Protein AF-A0A9P3MYC7-F1 (afdb_monomer_lite)

Foldseek 3Di:
DDDLVCLLFVCVPPPVDTDDSVVRLVVLVVVCVVVVHDPVVNVVSSVSNVVVVVVVVVVVVVVVVVVVVVVVVVVVVVVVVVPDDD

pLDDT: mean 86.15, std 13.8, range [41.59, 98.12]

Sequence (86 aa):
MSARAALWNPTVFRPEGQQDWHVVKRLFLRQCIQWDNDYKWSKHVIREMIIHHANYEIGRAEMSTAAKLLHSSATTTASQSSTSRP

Structure (mmCIF, N/CA/C/O backbone):
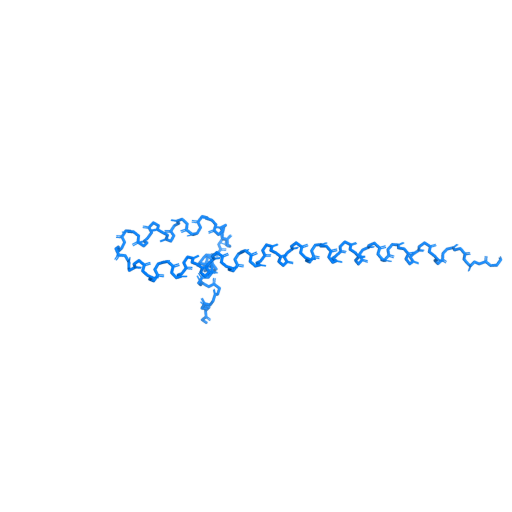data_AF-A0A9P3MYC7-F1
#
_entry.id   AF-A0A9P3MYC7-F1
#
loop_
_atom_site.group_PDB
_atom_site.id
_atom_site.type_symbol
_atom_site.label_atom_id
_atom_site.label_alt_id
_atom_site.label_comp_id
_atom_site.label_asym_id
_atom_site.label_entity_id
_atom_site.label_seq_id
_atom_site.pdbx_PDB_ins_code
_atom_site.Cartn_x
_atom_site.Cartn_y
_atom_site.Cartn_z
_atom_site.occupancy
_atom_site.B_iso_or_equiv
_atom_site.auth_seq_id
_atom_site.auth_comp_id
_atom_site.auth_asym_id
_atom_site.auth_atom_id
_atom_site.pdbx_PDB_model_num
ATOM 1 N N . MET A 1 1 ? 0.215 -18.340 3.924 1.00 74.81 1 MET A N 1
ATOM 2 C CA . MET A 1 1 ? 0.019 -17.021 4.568 1.00 74.81 1 MET A CA 1
ATOM 3 C C . MET A 1 1 ? 0.760 -15.975 3.748 1.00 74.81 1 MET A C 1
ATOM 5 O O . MET A 1 1 ? 1.949 -16.158 3.525 1.00 74.81 1 MET A O 1
ATOM 9 N N . SER A 1 2 ? 0.082 -14.939 3.244 1.00 77.50 2 SER A N 1
ATOM 10 C CA . SER A 1 2 ? 0.716 -13.869 2.457 1.00 77.50 2 SER A CA 1
ATOM 11 C C . SER A 1 2 ? 0.787 -12.598 3.296 1.00 77.50 2 SER A C 1
ATOM 13 O O . SER A 1 2 ? -0.245 -12.003 3.585 1.00 77.50 2 SER A O 1
ATOM 15 N N . ALA A 1 3 ? 1.990 -12.225 3.739 1.00 87.88 3 ALA A N 1
ATOM 16 C CA . ALA A 1 3 ? 2.186 -11.091 4.644 1.00 87.88 3 ALA A CA 1
ATOM 17 C C . ALA A 1 3 ? 2.572 -9.814 3.880 1.00 87.88 3 ALA A C 1
ATOM 19 O O . ALA A 1 3 ? 1.823 -8.844 3.865 1.00 87.88 3 ALA A O 1
ATOM 20 N N . ARG A 1 4 ? 3.713 -9.824 3.176 1.00 86.94 4 ARG A N 1
ATOM 21 C CA . ARG A 1 4 ? 4.215 -8.633 2.463 1.00 86.94 4 ARG A CA 1
ATOM 22 C C . ARG A 1 4 ? 3.335 -8.215 1.287 1.00 86.94 4 ARG A C 1
ATOM 24 O O . ARG A 1 4 ? 3.062 -7.033 1.136 1.00 86.94 4 ARG A O 1
ATOM 31 N N . ALA A 1 5 ? 2.841 -9.168 0.495 1.00 86.31 5 ALA A N 1
ATOM 32 C CA . ALA A 1 5 ? 1.985 -8.822 -0.639 1.00 86.31 5 ALA A CA 1
ATOM 33 C C . ALA A 1 5 ? 0.658 -8.198 -0.176 1.00 86.31 5 ALA A C 1
ATOM 35 O O . ALA A 1 5 ? 0.196 -7.242 -0.786 1.00 86.31 5 ALA A O 1
ATOM 36 N N . ALA A 1 6 ? 0.096 -8.681 0.937 1.00 91.12 6 ALA A N 1
ATOM 37 C CA . ALA A 1 6 ? -1.097 -8.099 1.545 1.00 91.12 6 ALA A CA 1
ATOM 38 C C . ALA A 1 6 ? -0.840 -6.706 2.140 1.00 91.12 6 ALA A C 1
ATOM 40 O O . ALA A 1 6 ? -1.722 -5.854 2.079 1.00 91.12 6 ALA A O 1
ATOM 41 N N . LEU A 1 7 ? 0.360 -6.465 2.683 1.00 90.75 7 LEU A N 1
ATOM 42 C CA . LEU A 1 7 ? 0.765 -5.149 3.183 1.00 90.75 7 LEU A CA 1
ATOM 43 C C . LEU A 1 7 ? 0.845 -4.112 2.055 1.00 90.75 7 LEU A C 1
ATOM 45 O O . LEU A 1 7 ? 0.385 -2.988 2.223 1.00 90.75 7 LEU A O 1
ATOM 49 N N . TRP A 1 8 ? 1.423 -4.479 0.910 1.00 89.81 8 TRP A N 1
ATOM 50 C CA . TRP A 1 8 ? 1.571 -3.562 -0.224 1.00 89.81 8 TRP A CA 1
ATOM 51 C C . TRP A 1 8 ? 0.268 -3.381 -0.997 1.00 89.81 8 TRP A C 1
ATOM 53 O O . TRP A 1 8 ? -0.067 -2.266 -1.393 1.00 89.81 8 TRP A O 1
ATOM 63 N N . ASN A 1 9 ? -0.488 -4.466 -1.182 1.00 91.31 9 ASN A N 1
ATOM 64 C CA . ASN A 1 9 ? -1.793 -4.426 -1.814 1.00 91.31 9 ASN A CA 1
ATOM 65 C C . ASN A 1 9 ? -2.728 -5.530 -1.268 1.00 91.31 9 ASN A C 1
ATOM 67 O O . ASN A 1 9 ? -2.676 -6.673 -1.736 1.00 91.31 9 ASN A O 1
ATOM 71 N N . PRO A 1 10 ? -3.656 -5.208 -0.344 1.00 89.50 10 PRO A N 1
ATOM 72 C CA . PRO A 1 10 ? -4.616 -6.175 0.198 1.00 89.50 10 PRO A CA 1
ATOM 73 C C . PRO A 1 10 ? -5.556 -6.780 -0.851 1.00 89.50 10 PRO A C 1
ATOM 75 O O . PRO A 1 10 ? -6.162 -7.819 -0.602 1.00 89.50 10 PRO A O 1
ATOM 78 N N . THR A 1 11 ? -5.657 -6.194 -2.049 1.00 92.19 11 THR A N 1
ATOM 79 C CA . THR A 1 11 ? -6.452 -6.785 -3.137 1.00 92.19 11 THR A CA 1
ATOM 80 C C . THR A 1 11 ? -5.831 -8.042 -3.742 1.00 92.19 11 THR A C 1
ATOM 82 O O . THR A 1 11 ? -6.455 -8.671 -4.584 1.00 92.19 11 THR A O 1
ATOM 85 N N . VAL A 1 12 ? -4.667 -8.490 -3.256 1.00 91.31 12 VAL A N 1
ATOM 86 C CA . VAL A 1 12 ? -4.123 -9.828 -3.547 1.00 91.31 12 VAL A CA 1
ATOM 87 C C . VAL A 1 12 ? -5.097 -10.968 -3.211 1.00 91.31 12 VAL A C 1
ATOM 89 O O . VAL A 1 12 ? -4.988 -12.051 -3.774 1.00 91.31 12 VAL A O 1
ATOM 92 N N . PHE A 1 13 ? -6.058 -10.732 -2.313 1.00 91.75 13 PHE A N 1
ATOM 93 C CA . PHE A 1 13 ? -7.087 -11.710 -1.956 1.00 91.75 13 PHE A CA 1
ATOM 94 C C . PHE A 1 13 ? -8.355 -11.617 -2.811 1.00 91.75 13 PHE A C 1
ATOM 96 O O . PHE A 1 13 ? -9.261 -12.429 -2.636 1.00 91.75 13 PHE A O 1
ATOM 103 N N . ARG A 1 14 ? -8.455 -10.633 -3.712 1.00 91.31 14 ARG A N 1
ATOM 104 C CA . ARG A 1 14 ? -9.624 -10.479 -4.578 1.00 91.31 14 ARG A CA 1
ATOM 105 C C . ARG A 1 14 ? -9.554 -11.461 -5.751 1.00 91.31 14 ARG A C 1
ATOM 107 O O . ARG A 1 14 ? -8.555 -11.451 -6.472 1.00 91.31 14 ARG A O 1
ATOM 114 N N . PRO A 1 15 ? -10.611 -12.253 -6.003 1.00 91.69 15 PRO A N 1
ATOM 115 C CA . PRO A 1 15 ? -10.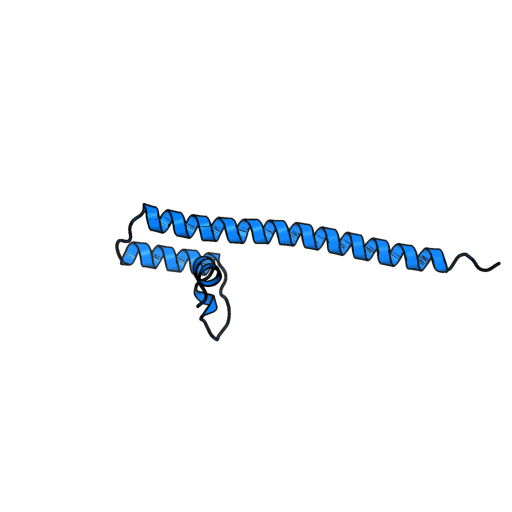628 -13.175 -7.135 1.00 91.69 15 PRO A CA 1
ATOM 116 C C . PRO A 1 15 ? -10.721 -12.443 -8.482 1.00 91.69 15 PRO A C 1
ATOM 118 O O . PRO A 1 15 ? -10.305 -12.992 -9.495 1.00 91.69 15 PRO A O 1
ATOM 121 N N . GLU A 1 16 ? -11.194 -11.190 -8.506 1.00 93.88 16 GLU A N 1
ATOM 122 C CA . GLU A 1 16 ? -11.238 -10.368 -9.727 1.00 93.88 16 GLU A CA 1
ATOM 123 C C . GLU A 1 16 ? -9.874 -9.759 -10.100 1.00 93.88 16 GLU A C 1
ATOM 125 O O . GLU A 1 16 ? -9.751 -9.096 -11.130 1.00 93.88 16 GLU A O 1
ATOM 130 N N . GLY A 1 17 ? -8.854 -9.969 -9.265 1.00 90.06 17 GLY A N 1
ATOM 131 C CA . GLY A 1 17 ? -7.500 -9.474 -9.471 1.00 90.06 17 GLY A CA 1
ATOM 132 C C . GLY A 1 17 ? -7.145 -8.233 -8.654 1.00 90.06 17 GLY A C 1
ATOM 133 O O . GLY A 1 17 ? -7.935 -7.684 -7.880 1.00 90.06 17 GLY A O 1
ATOM 134 N N . GLN A 1 18 ? -5.891 -7.811 -8.824 1.00 89.75 18 GLN A N 1
ATOM 135 C CA . GLN A 1 18 ? -5.316 -6.692 -8.089 1.00 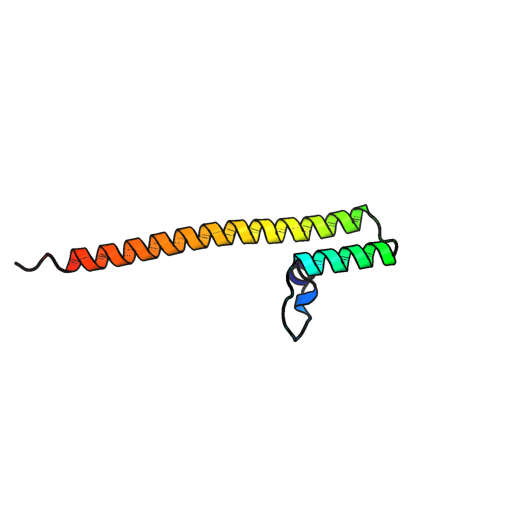89.75 18 GLN A CA 1
ATOM 136 C C . GLN A 1 18 ? -5.852 -5.355 -8.601 1.00 89.75 18 GLN A C 1
ATOM 138 O O . GLN A 1 18 ? -5.980 -5.122 -9.800 1.00 89.75 18 GLN A O 1
ATOM 143 N N . GLN A 1 19 ? -6.124 -4.453 -7.668 1.00 92.31 19 GLN A N 1
ATOM 144 C CA . GLN A 1 19 ? -6.584 -3.102 -7.948 1.00 92.31 19 GLN A CA 1
ATOM 145 C C . GLN A 1 19 ? -5.425 -2.107 -7.904 1.00 92.31 19 GLN A C 1
ATOM 147 O O . GLN A 1 19 ? -4.424 -2.333 -7.219 1.00 92.31 19 GLN A O 1
ATOM 152 N N . ASP A 1 20 ? -5.596 -0.983 -8.599 1.00 91.81 20 ASP A N 1
ATOM 153 C CA . ASP A 1 20 ? -4.635 0.113 -8.595 1.00 91.81 20 ASP A CA 1
ATOM 154 C C . ASP A 1 20 ? -4.312 0.596 -7.171 1.00 91.81 20 ASP A C 1
ATOM 156 O O . ASP A 1 20 ? -5.198 0.833 -6.337 1.00 91.81 20 ASP A O 1
ATOM 160 N N . TRP A 1 21 ? -3.020 0.761 -6.900 1.00 90.88 21 TRP A N 1
ATOM 161 C CA . TRP A 1 21 ? -2.521 1.035 -5.559 1.00 90.88 21 TRP A CA 1
ATOM 162 C C . TRP A 1 21 ? -2.962 2.400 -5.020 1.00 90.88 21 TRP A C 1
ATOM 164 O O . TRP A 1 21 ? -3.112 2.555 -3.805 1.00 90.88 21 TRP A O 1
ATOM 174 N N . HIS A 1 22 ? -3.247 3.385 -5.882 1.00 92.50 22 HIS A N 1
ATOM 175 C CA . HIS A 1 22 ? -3.776 4.675 -5.440 1.00 92.50 22 HIS A CA 1
ATOM 176 C C . HIS A 1 22 ? -5.195 4.538 -4.891 1.00 92.50 22 HIS A C 1
ATOM 178 O O . HIS A 1 22 ? -5.549 5.211 -3.915 1.00 92.50 22 HIS A O 1
ATOM 184 N N . VAL A 1 23 ? -6.008 3.665 -5.493 1.00 94.81 23 VAL A N 1
ATOM 185 C CA . VAL A 1 23 ? -7.367 3.384 -5.015 1.00 94.81 23 VAL A CA 1
ATOM 186 C C . VAL A 1 23 ? -7.311 2.650 -3.682 1.00 94.81 23 VAL A C 1
ATOM 188 O O . VAL A 1 23 ? -7.966 3.059 -2.724 1.00 94.81 23 VAL A O 1
ATOM 191 N N . VAL A 1 24 ? -6.463 1.628 -3.590 1.00 94.44 24 VAL A N 1
ATOM 192 C CA . VAL A 1 24 ? -6.280 0.823 -2.377 1.00 94.44 24 VAL A CA 1
ATOM 193 C C . VAL A 1 24 ? -5.785 1.678 -1.209 1.00 94.44 24 VAL A C 1
ATOM 195 O O . VAL A 1 24 ? -6.364 1.633 -0.125 1.00 94.44 24 VAL A O 1
ATOM 198 N N . LYS A 1 25 ? -4.798 2.551 -1.446 1.00 95.12 25 LYS A N 1
ATOM 199 C CA . LYS A 1 25 ? -4.309 3.531 -0.464 1.00 95.12 25 LYS A CA 1
ATOM 200 C C . LYS A 1 25 ? -5.429 4.432 0.068 1.00 95.12 25 LYS A C 1
ATOM 202 O O . LYS A 1 25 ? -5.504 4.696 1.266 1.00 95.12 25 LYS A O 1
ATOM 207 N N . ARG A 1 26 ? -6.310 4.915 -0.816 1.00 95.94 26 ARG A N 1
ATOM 208 C CA . ARG A 1 26 ? -7.437 5.787 -0.445 1.00 95.94 26 ARG A CA 1
ATOM 209 C C . ARG A 1 26 ? -8.474 5.052 0.404 1.00 95.94 26 ARG A C 1
ATOM 211 O O . ARG A 1 26 ? -8.977 5.628 1.365 1.00 95.94 26 ARG A O 1
ATOM 218 N N . LEU A 1 27 ? -8.791 3.806 0.052 1.00 95.38 27 LEU A N 1
ATOM 219 C CA . LEU A 1 27 ? -9.712 2.961 0.817 1.00 95.38 27 LEU A CA 1
ATOM 220 C C . LEU A 1 27 ? -9.146 2.634 2.200 1.00 95.38 27 LEU A C 1
ATOM 222 O O . LEU A 1 27 ? -9.855 2.779 3.190 1.00 95.38 27 LEU A O 1
ATOM 226 N N . PHE A 1 28 ? -7.858 2.296 2.275 1.00 95.06 28 PHE A N 1
ATOM 227 C CA . PHE A 1 28 ? -7.177 2.059 3.543 1.00 95.06 28 PHE A CA 1
ATOM 228 C C . PHE A 1 28 ? -7.230 3.292 4.455 1.00 95.06 28 PHE A C 1
ATOM 230 O O . PHE A 1 28 ? -7.661 3.184 5.598 1.00 95.06 28 PHE A O 1
ATOM 237 N N . LEU A 1 29 ? -6.888 4.482 3.943 1.00 96.00 29 LEU A N 1
ATOM 238 C CA . LEU A 1 29 ? -6.970 5.727 4.721 1.00 96.00 29 LEU A CA 1
ATOM 239 C C . LEU A 1 29 ? -8.388 6.011 5.225 1.00 96.00 29 LEU A C 1
ATOM 241 O O . LEU A 1 29 ? -8.559 6.395 6.379 1.00 96.00 29 LEU A O 1
ATOM 245 N N . ARG A 1 30 ? -9.407 5.803 4.380 1.00 97.31 30 ARG A N 1
ATOM 246 C CA . ARG A 1 30 ? -10.812 5.930 4.792 1.00 97.31 30 ARG A CA 1
ATOM 247 C C . ARG A 1 30 ? -11.148 4.985 5.943 1.00 97.31 30 ARG A C 1
ATOM 249 O O . ARG A 1 30 ? -11.789 5.420 6.895 1.00 97.31 30 ARG A O 1
ATOM 256 N N . GLN A 1 31 ? -10.687 3.738 5.875 1.00 96.31 31 GLN A N 1
ATOM 257 C CA . GLN A 1 31 ? -10.927 2.751 6.923 1.00 96.31 31 GLN A CA 1
ATOM 258 C C . GLN A 1 31 ? -10.218 3.116 8.231 1.00 96.31 31 GLN A C 1
ATOM 260 O O . GLN A 1 31 ? -10.826 3.033 9.293 1.00 96.31 31 GLN A O 1
ATOM 265 N N . CYS A 1 32 ? -8.967 3.581 8.156 1.00 96.56 32 CYS A N 1
ATOM 266 C CA . CYS A 1 32 ? -8.220 4.045 9.325 1.00 96.56 32 CYS A CA 1
ATOM 267 C C . CYS A 1 32 ? -8.919 5.210 10.031 1.00 96.56 32 CYS A C 1
ATOM 269 O O . CYS A 1 32 ? -8.984 5.210 11.254 1.00 96.56 32 CYS A O 1
ATOM 271 N N . ILE A 1 33 ? -9.463 6.171 9.276 1.00 96.88 33 ILE A N 1
ATOM 272 C CA . ILE A 1 33 ? -10.226 7.294 9.843 1.00 96.88 33 ILE A CA 1
ATOM 273 C C . ILE A 1 33 ? -11.519 6.790 10.491 1.00 96.88 33 ILE A C 1
ATOM 275 O O . ILE A 1 33 ? -11.849 7.196 11.599 1.00 96.88 33 ILE A O 1
ATOM 279 N N . GLN A 1 34 ? -12.249 5.895 9.818 1.00 98.12 34 GLN A N 1
ATOM 280 C CA . GLN A 1 34 ? -13.513 5.363 10.329 1.00 98.12 34 GLN A CA 1
ATOM 281 C C . GLN A 1 34 ? -13.341 4.576 11.635 1.00 98.12 34 GLN A C 1
ATOM 283 O O . GLN A 1 34 ? -14.246 4.564 12.465 1.00 98.12 34 GLN A O 1
ATOM 288 N N . TRP A 1 35 ? -12.208 3.899 11.801 1.00 97.62 35 TRP A N 1
ATOM 289 C CA . TRP A 1 35 ? -11.916 3.076 12.974 1.00 97.62 35 TRP A CA 1
ATOM 290 C C . TRP A 1 35 ? -11.049 3.770 14.024 1.00 97.62 35 TRP A C 1
ATOM 292 O O . TRP A 1 35 ? -10.594 3.098 14.943 1.00 97.62 35 TRP A O 1
ATOM 302 N N . ASP A 1 36 ? -10.816 5.080 13.889 1.00 96.56 36 ASP A N 1
ATOM 303 C CA . ASP A 1 36 ? -9.955 5.865 14.785 1.00 96.56 36 ASP A CA 1
ATOM 304 C C . ASP A 1 36 ? -8.592 5.193 15.038 1.00 96.56 36 ASP A C 1
ATOM 306 O O . ASP A 1 36 ? -8.098 5.047 16.156 1.00 96.56 36 ASP A O 1
ATOM 310 N N . ASN A 1 37 ? -8.005 4.682 13.958 1.00 96.81 37 ASN A N 1
ATOM 311 C CA . ASN A 1 37 ? -6.790 3.895 14.033 1.00 96.81 37 ASN A CA 1
ATOM 312 C C . ASN A 1 37 ? -5.588 4.777 14.397 1.00 96.81 37 ASN A C 1
ATOM 314 O O . ASN A 1 37 ? -5.482 5.912 13.925 1.00 96.81 37 ASN A O 1
ATOM 318 N N . ASP A 1 38 ? -4.625 4.231 15.151 1.00 97.12 38 ASP A N 1
ATOM 319 C CA . ASP A 1 38 ? -3.433 4.986 15.548 1.00 97.12 38 ASP A CA 1
ATOM 320 C C . ASP A 1 38 ? -2.733 5.607 14.330 1.00 97.12 38 ASP A C 1
ATOM 322 O O . ASP A 1 38 ? -2.415 4.951 13.325 1.00 97.12 38 ASP A O 1
ATOM 326 N N . TYR A 1 39 ? -2.473 6.909 14.433 1.00 95.31 39 TYR A N 1
ATOM 327 C CA . TYR A 1 39 ? -1.871 7.682 13.361 1.00 95.31 39 TYR A CA 1
ATOM 328 C C . TYR A 1 39 ? -0.465 7.176 13.025 1.00 95.31 39 TYR A C 1
ATOM 330 O O . TYR A 1 39 ? -0.106 7.114 11.845 1.00 95.31 39 TYR A O 1
ATOM 338 N N . LYS A 1 40 ? 0.339 6.794 14.029 1.00 97.19 40 LYS A N 1
ATOM 339 C CA . LYS A 1 40 ? 1.723 6.355 13.787 1.00 97.19 40 LYS A CA 1
ATOM 340 C C . LYS A 1 40 ? 1.740 5.060 12.984 1.00 97.19 40 LYS A C 1
ATOM 342 O O . LYS A 1 40 ? 2.490 4.971 12.008 1.00 97.19 40 LYS A O 1
ATOM 347 N N . TRP A 1 41 ? 0.885 4.103 13.338 1.00 94.50 41 TRP A N 1
ATOM 348 C CA . TRP A 1 41 ? 0.747 2.860 12.585 1.00 94.50 41 TRP A CA 1
ATOM 349 C C . TRP A 1 41 ? 0.199 3.095 11.174 1.00 94.50 41 TRP A C 1
ATOM 351 O O . TRP A 1 41 ? 0.790 2.638 10.195 1.00 94.50 41 TRP A O 1
ATOM 361 N N . SER A 1 42 ? -0.870 3.885 11.042 1.00 95.94 42 SER A N 1
ATOM 362 C CA . SER A 1 42 ? -1.480 4.195 9.739 1.00 95.94 42 SER A CA 1
ATOM 363 C C . SER A 1 42 ? -0.472 4.854 8.790 1.00 95.94 42 SER A C 1
ATOM 365 O O . SER A 1 42 ? -0.357 4.483 7.621 1.00 95.94 42 SER A O 1
ATOM 367 N N . LYS A 1 43 ? 0.331 5.792 9.310 1.00 96.44 43 LYS A N 1
ATOM 368 C CA . LYS A 1 43 ? 1.424 6.441 8.578 1.00 96.44 43 LYS A CA 1
ATOM 369 C C . LYS A 1 43 ? 2.505 5.448 8.153 1.00 96.44 43 LYS A C 1
ATOM 371 O O . LYS A 1 43 ? 3.014 5.560 7.038 1.00 96.44 43 LYS A O 1
ATOM 376 N N . HIS A 1 44 ? 2.875 4.510 9.024 1.00 95.69 44 HIS A N 1
ATOM 377 C CA . HIS A 1 44 ? 3.877 3.492 8.714 1.00 95.69 44 HIS A CA 1
ATOM 378 C C . HIS A 1 44 ? 3.431 2.603 7.546 1.00 95.69 44 HIS A C 1
ATOM 380 O O . HIS A 1 44 ? 4.169 2.478 6.572 1.00 95.69 44 HIS A O 1
ATOM 386 N N . VAL A 1 45 ? 2.204 2.077 7.588 1.00 94.81 45 VAL A N 1
ATOM 387 C CA . VAL A 1 45 ? 1.669 1.220 6.516 1.00 94.81 45 VAL A CA 1
ATOM 388 C C . VAL A 1 45 ? 1.611 1.968 5.184 1.00 94.81 45 VAL A C 1
ATOM 390 O O . VAL A 1 45 ? 2.079 1.467 4.165 1.00 94.81 45 VAL A O 1
ATOM 393 N N . ILE A 1 46 ? 1.119 3.208 5.188 1.00 95.31 46 ILE A N 1
ATOM 394 C CA . ILE A 1 46 ? 1.057 4.034 3.975 1.00 95.31 46 ILE A CA 1
ATOM 395 C C . ILE A 1 46 ? 2.447 4.297 3.396 1.00 95.31 46 ILE A C 1
ATOM 397 O O . ILE A 1 46 ? 2.621 4.286 2.177 1.00 95.31 46 ILE A O 1
ATOM 401 N N . ARG A 1 47 ? 3.444 4.526 4.255 1.00 95.44 47 ARG A N 1
ATOM 402 C CA . ARG A 1 47 ? 4.830 4.709 3.824 1.00 95.44 47 ARG A CA 1
ATOM 403 C C . ARG A 1 47 ? 5.366 3.452 3.139 1.00 95.44 47 ARG A C 1
ATOM 405 O O . ARG A 1 47 ? 5.951 3.580 2.068 1.00 95.44 47 ARG A O 1
ATOM 412 N N . GLU A 1 48 ? 5.131 2.273 3.709 1.00 94.81 48 GLU A N 1
ATOM 413 C CA . GLU A 1 48 ? 5.535 0.993 3.111 1.00 94.81 48 GLU A CA 1
ATOM 414 C C . GLU A 1 48 ? 4.877 0.767 1.743 1.00 94.81 48 GLU A C 1
ATOM 416 O O . GLU A 1 48 ? 5.560 0.401 0.785 1.00 94.81 48 GLU A O 1
ATOM 421 N N . MET A 1 49 ? 3.578 1.064 1.615 1.00 94.19 49 MET A N 1
ATOM 422 C CA . MET A 1 49 ? 2.875 0.993 0.328 1.00 94.19 49 MET A CA 1
ATOM 423 C C . MET A 1 49 ? 3.518 1.919 -0.716 1.00 94.19 49 MET A C 1
ATOM 425 O O . MET A 1 49 ? 3.781 1.498 -1.840 1.00 94.19 49 MET A O 1
ATOM 429 N N . ILE A 1 50 ? 3.804 3.175 -0.354 1.00 94.06 50 ILE A N 1
ATOM 430 C CA . ILE A 1 50 ? 4.397 4.156 -1.277 1.00 94.06 50 ILE A CA 1
ATOM 431 C C . ILE A 1 50 ? 5.806 3.738 -1.704 1.00 94.06 50 ILE A C 1
ATOM 433 O O . ILE A 1 50 ? 6.108 3.783 -2.893 1.00 94.06 50 ILE A O 1
ATOM 437 N N . ILE A 1 51 ? 6.661 3.326 -0.761 1.00 93.88 51 ILE A N 1
ATOM 438 C CA . ILE A 1 51 ? 8.043 2.918 -1.059 1.00 93.88 51 ILE A CA 1
ATOM 439 C C . ILE A 1 51 ? 8.053 1.73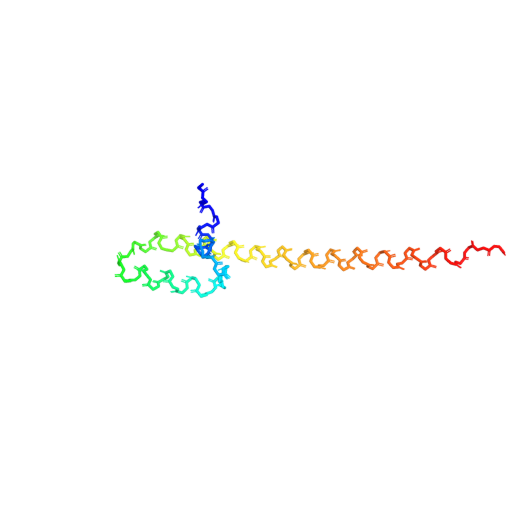1 -2.022 1.00 93.88 51 ILE A C 1
ATOM 441 O O . ILE A 1 51 ? 8.798 1.742 -3.000 1.00 93.88 51 ILE A O 1
ATOM 445 N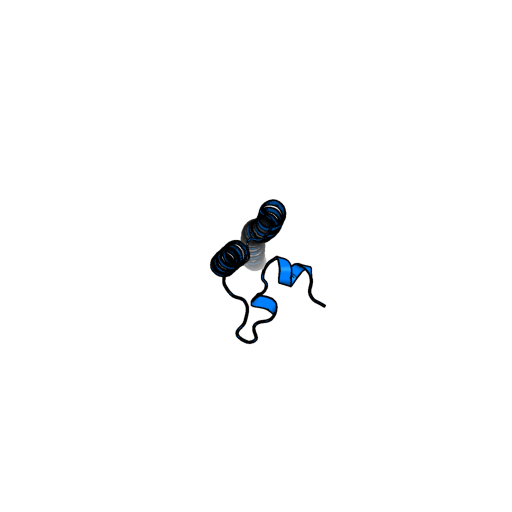 N . HIS A 1 52 ? 7.209 0.726 -1.776 1.00 92.25 52 HIS A N 1
ATOM 446 C CA . HIS A 1 52 ? 7.124 -0.440 -2.647 1.00 92.25 52 HIS A CA 1
ATOM 447 C C . HIS A 1 52 ? 6.762 -0.053 -4.087 1.00 92.25 52 HIS A C 1
ATOM 449 O O . HIS A 1 52 ? 7.448 -0.461 -5.025 1.00 92.25 52 HIS A O 1
ATOM 455 N N . HIS A 1 53 ? 5.727 0.773 -4.265 1.00 89.75 53 HIS A N 1
ATOM 456 C CA . HIS A 1 53 ? 5.279 1.177 -5.597 1.00 89.75 53 HIS A CA 1
ATOM 457 C C . HIS A 1 53 ? 6.250 2.134 -6.299 1.00 89.75 53 HIS A C 1
ATOM 459 O O . HIS A 1 53 ? 6.477 1.976 -7.496 1.00 89.75 53 HIS A O 1
ATOM 465 N N . ALA A 1 54 ? 6.898 3.050 -5.575 1.00 89.31 54 ALA A N 1
ATOM 466 C CA . ALA A 1 54 ? 7.936 3.910 -6.144 1.00 89.31 54 ALA A CA 1
ATOM 467 C C . ALA A 1 54 ? 9.135 3.091 -6.653 1.00 89.31 54 ALA A C 1
ATOM 469 O O . ALA A 1 54 ? 9.589 3.276 -7.781 1.00 89.31 54 ALA A O 1
ATOM 470 N N . ASN A 1 55 ? 9.609 2.128 -5.859 1.00 89.81 55 ASN A N 1
ATOM 471 C CA . ASN A 1 55 ? 10.702 1.243 -6.267 1.00 89.81 55 ASN A CA 1
ATOM 472 C C . ASN A 1 55 ? 10.308 0.363 -7.461 1.00 89.81 55 ASN A C 1
ATOM 474 O O . ASN A 1 55 ? 11.136 0.104 -8.334 1.00 89.81 55 ASN A O 1
ATOM 478 N N . TYR A 1 56 ? 9.048 -0.075 -7.522 1.00 87.00 56 TYR A N 1
ATOM 479 C CA . TYR A 1 56 ? 8.525 -0.822 -8.664 1.00 87.00 56 TYR A CA 1
ATOM 480 C C . TYR A 1 56 ? 8.533 0.013 -9.953 1.00 87.00 56 TYR A C 1
ATOM 482 O O . TYR A 1 56 ? 8.940 -0.486 -11.001 1.00 87.00 56 TYR A O 1
ATOM 490 N N . GLU A 1 57 ? 8.131 1.284 -9.891 1.00 84.88 57 GLU A N 1
ATOM 491 C CA . GLU A 1 57 ? 8.165 2.189 -11.047 1.00 84.88 57 GLU A CA 1
ATOM 492 C C . GLU A 1 57 ? 9.593 2.447 -11.540 1.00 84.88 57 GLU A C 1
ATOM 494 O O . GLU A 1 57 ? 9.846 2.365 -12.745 1.00 84.88 57 GLU A O 1
ATOM 499 N N . ILE A 1 58 ? 10.532 2.679 -10.616 1.00 87.44 58 ILE A N 1
ATOM 500 C CA . ILE A 1 58 ? 11.954 2.870 -10.933 1.00 87.44 58 ILE A CA 1
ATOM 501 C C . ILE A 1 58 ? 12.522 1.610 -11.597 1.00 87.44 58 ILE A C 1
ATOM 503 O O . ILE A 1 58 ? 13.032 1.678 -12.716 1.00 87.44 58 ILE A O 1
ATOM 507 N N . GLY A 1 59 ? 12.356 0.441 -10.969 1.00 86.69 59 GLY A N 1
ATOM 508 C CA . GLY A 1 59 ? 12.864 -0.822 -11.510 1.00 86.69 59 GLY A CA 1
ATOM 509 C C . GLY A 1 59 ? 12.249 -1.175 -12.868 1.00 86.69 59 GLY A C 1
ATOM 510 O O . GLY A 1 59 ? 12.931 -1.679 -13.761 1.00 86.69 59 GLY A O 1
ATOM 511 N N . ARG A 1 60 ? 10.968 -0.849 -13.081 1.00 86.81 60 ARG A N 1
ATOM 512 C CA . ARG A 1 60 ? 10.304 -1.039 -14.377 1.00 86.81 60 ARG A CA 1
ATOM 513 C C . ARG A 1 60 ? 10.905 -0.151 -15.469 1.00 86.81 60 ARG A C 1
ATOM 515 O O . ARG A 1 60 ? 11.049 -0.605 -16.607 1.00 86.81 60 ARG A O 1
ATOM 522 N N . ALA A 1 61 ? 11.243 1.097 -15.152 1.00 86.50 61 ALA A N 1
ATOM 523 C CA . ALA A 1 61 ? 11.880 2.011 -16.098 1.00 86.50 61 ALA A CA 1
ATOM 524 C C . ALA A 1 61 ? 13.296 1.542 -16.477 1.00 86.50 61 ALA A C 1
ATOM 526 O O . ALA A 1 61 ? 13.648 1.518 -17.662 1.00 86.50 61 ALA A O 1
ATOM 527 N N . GLU A 1 62 ? 14.077 1.097 -15.492 1.00 89.94 62 GLU A N 1
ATOM 528 C CA . GLU A 1 62 ? 15.407 0.517 -15.709 1.00 89.94 62 GLU A CA 1
ATOM 529 C C . GLU A 1 62 ? 15.334 -0.740 -16.583 1.00 89.94 62 GLU A C 1
ATOM 531 O O . GLU A 1 62 ? 16.044 -0.848 -17.584 1.00 89.94 62 GLU A O 1
ATOM 536 N N . MET A 1 63 ? 14.402 -1.650 -16.286 1.00 87.19 63 MET A N 1
ATOM 537 C CA . MET A 1 63 ? 14.210 -2.878 -17.057 1.00 87.19 63 MET A CA 1
ATOM 538 C C . MET A 1 63 ? 13.784 -2.601 -18.504 1.00 87.19 63 MET A C 1
ATOM 540 O O . MET A 1 63 ? 14.278 -3.244 -19.429 1.00 87.19 63 MET A O 1
ATOM 544 N N . SER A 1 64 ? 12.908 -1.616 -18.724 1.00 86.50 64 SER A N 1
ATOM 545 C CA . SER A 1 64 ? 12.519 -1.173 -20.070 1.00 86.50 64 SER A CA 1
ATOM 546 C C . SER A 1 64 ? 13.717 -0.643 -20.860 1.00 86.50 64 SER A C 1
ATOM 548 O O . SER A 1 64 ? 13.864 -0.927 -22.050 1.00 86.50 64 SER A O 1
ATOM 550 N N . THR A 1 65 ? 14.609 0.091 -20.195 1.00 90.50 65 THR A N 1
ATOM 551 C CA . THR A 1 65 ? 15.830 0.625 -20.808 1.00 90.50 65 THR A CA 1
ATOM 552 C C . THR A 1 65 ? 16.796 -0.500 -21.174 1.00 90.50 65 THR A C 1
ATOM 554 O O . THR A 1 65 ? 17.250 -0.567 -22.316 1.00 90.50 65 THR A O 1
ATOM 557 N N . ALA A 1 66 ? 17.035 -1.438 -20.255 1.00 90.75 66 ALA A N 1
ATOM 558 C CA . ALA A 1 66 ? 17.864 -2.614 -20.505 1.00 90.75 66 ALA A CA 1
ATOM 559 C C . ALA A 1 66 ? 17.315 -3.477 -21.656 1.00 90.75 66 ALA A C 1
ATOM 561 O O . ALA A 1 66 ? 18.069 -3.881 -22.539 1.00 90.75 66 ALA A O 1
ATOM 562 N N . ALA A 1 67 ? 15.999 -3.705 -21.705 1.00 91.25 67 ALA A N 1
ATOM 563 C CA . ALA A 1 67 ? 15.360 -4.472 -22.774 1.00 91.25 67 ALA A CA 1
ATOM 564 C C . ALA A 1 67 ? 15.535 -3.817 -24.155 1.00 91.25 67 ALA A C 1
ATOM 566 O O . ALA A 1 67 ? 15.824 -4.508 -25.132 1.00 91.25 67 ALA A O 1
ATOM 567 N N . LYS A 1 68 ? 15.419 -2.485 -24.243 1.00 90.94 68 LYS A N 1
ATOM 568 C CA . LYS A 1 68 ? 15.661 -1.738 -25.490 1.00 90.94 68 LYS A CA 1
ATOM 569 C C . LYS A 1 68 ? 17.113 -1.851 -25.956 1.00 90.94 68 LYS A C 1
ATOM 571 O O . LYS A 1 68 ? 17.342 -2.023 -27.150 1.00 90.94 68 LYS A O 1
ATOM 576 N N . LEU A 1 69 ? 18.072 -1.782 -25.029 1.00 89.88 69 LEU A N 1
ATOM 577 C CA . LEU A 1 69 ? 19.498 -1.952 -25.332 1.00 89.88 69 LEU A CA 1
ATOM 578 C C . LEU A 1 69 ? 19.810 -3.369 -25.832 1.00 89.88 69 LEU A C 1
ATOM 580 O O . LEU A 1 69 ? 20.488 -3.530 -26.840 1.00 89.88 69 LEU A O 1
ATOM 584 N N . LEU A 1 70 ? 19.267 -4.401 -25.180 1.00 89.75 70 LEU A N 1
ATOM 585 C CA . LEU A 1 70 ? 19.431 -5.785 -25.636 1.00 89.75 70 LEU A CA 1
ATOM 586 C C . LEU A 1 70 ? 18.839 -5.996 -27.036 1.00 89.75 70 LEU A C 1
ATOM 588 O O . LEU A 1 70 ? 19.450 -6.659 -27.875 1.00 89.75 70 LEU A O 1
ATOM 592 N N . HIS A 1 71 ? 17.675 -5.403 -27.310 1.00 86.94 71 HIS A N 1
ATOM 593 C CA . HIS A 1 71 ? 17.048 -5.473 -28.626 1.00 86.94 71 HIS A CA 1
ATOM 594 C C . HIS A 1 71 ? 17.895 -4.790 -29.715 1.00 86.94 71 HIS A C 1
ATOM 596 O O . HIS A 1 71 ? 18.081 -5.368 -30.784 1.00 86.94 71 HIS A O 1
ATOM 602 N N . SER A 1 72 ? 18.464 -3.608 -29.444 1.00 86.62 72 SER A N 1
ATOM 603 C CA . SER A 1 72 ? 19.307 -2.895 -30.418 1.00 86.62 72 SER A CA 1
ATOM 604 C C . SER A 1 72 ? 20.654 -3.585 -30.673 1.00 86.62 72 SER A C 1
ATOM 606 O O . SER A 1 72 ? 21.157 -3.580 -31.804 1.00 86.62 72 SER A O 1
ATOM 608 N N . SER A 1 73 ? 21.230 -4.244 -29.662 1.00 80.56 73 SER A N 1
ATOM 609 C CA . SER A 1 73 ? 22.411 -5.096 -29.839 1.00 80.56 73 SER A CA 1
ATOM 610 C C . SER A 1 73 ? 22.105 -6.319 -30.710 1.00 80.56 73 SER A C 1
ATOM 612 O O . SER A 1 73 ? 22.892 -6.642 -31.597 1.00 80.56 73 SER A O 1
ATOM 614 N N . ALA A 1 74 ? 20.941 -6.954 -30.535 1.00 73.25 74 ALA A N 1
ATOM 615 C CA . ALA A 1 74 ? 20.536 -8.110 -31.337 1.00 73.25 74 ALA A CA 1
ATOM 616 C C . ALA A 1 74 ? 20.343 -7.769 -32.828 1.00 73.25 74 ALA A C 1
ATOM 618 O O . ALA A 1 74 ? 20.746 -8.543 -33.697 1.00 73.25 74 ALA A O 1
ATOM 619 N N . THR A 1 75 ? 19.794 -6.592 -33.147 1.00 63.66 75 THR A N 1
ATOM 620 C CA . THR A 1 75 ? 19.629 -6.139 -34.541 1.00 63.66 75 THR A CA 1
ATOM 621 C C . THR A 1 75 ? 20.949 -5.756 -35.216 1.00 63.66 75 THR A C 1
ATOM 623 O O . THR A 1 75 ? 21.078 -5.889 -36.431 1.00 63.66 75 THR A O 1
ATOM 626 N N . THR A 1 76 ? 21.950 -5.320 -34.444 1.00 61.28 76 THR A N 1
ATOM 627 C CA . THR A 1 76 ? 23.271 -4.926 -34.971 1.00 61.28 76 THR A CA 1
ATOM 628 C C . THR A 1 76 ? 24.108 -6.145 -35.377 1.00 61.28 76 THR A C 1
ATOM 630 O O . THR A 1 76 ? 24.762 -6.129 -36.418 1.00 61.28 76 THR A O 1
ATOM 633 N N . THR A 1 77 ? 24.036 -7.241 -34.617 1.00 59.81 77 THR A N 1
ATOM 634 C CA . THR A 1 77 ? 24.728 -8.499 -34.954 1.00 59.81 77 THR A CA 1
ATOM 635 C C . THR A 1 77 ? 24.167 -9.144 -36.228 1.00 59.81 77 THR A C 1
ATOM 637 O O . THR A 1 77 ? 24.913 -9.739 -37.005 1.00 59.81 77 THR A O 1
ATOM 640 N N . ALA A 1 78 ? 22.865 -8.986 -36.492 1.00 54.47 78 ALA A N 1
ATOM 641 C CA . ALA A 1 78 ? 22.228 -9.5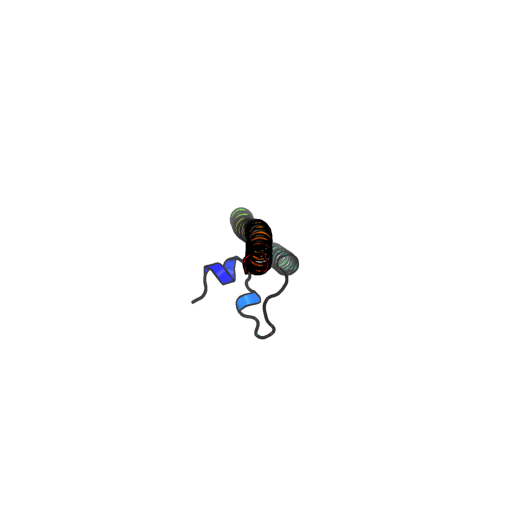18 -37.696 1.00 54.47 78 ALA A CA 1
ATOM 642 C C . ALA A 1 78 ? 22.739 -8.847 -38.987 1.00 54.47 78 ALA A C 1
ATOM 644 O O . ALA A 1 78 ? 22.973 -9.546 -39.973 1.00 54.47 78 ALA A O 1
ATOM 645 N N . SER A 1 79 ? 22.983 -7.528 -38.991 1.00 54.81 79 SER A N 1
ATOM 646 C CA . SER A 1 79 ? 23.445 -6.828 -40.203 1.00 54.81 79 SER A CA 1
ATOM 647 C C . SER A 1 79 ? 24.920 -7.093 -40.534 1.00 54.81 79 SER A C 1
ATOM 649 O O . SER A 1 79 ? 25.265 -7.211 -41.709 1.00 54.81 79 SER A O 1
ATOM 651 N N . GLN A 1 80 ? 25.782 -7.290 -39.527 1.00 52.84 80 GLN A N 1
ATOM 652 C CA . GLN A 1 80 ? 27.212 -7.568 -39.738 1.00 52.84 80 GLN A CA 1
ATOM 653 C C . GLN A 1 80 ? 27.489 -8.962 -40.328 1.00 52.84 80 GLN A C 1
ATOM 655 O O . GLN A 1 80 ? 28.513 -9.156 -40.978 1.00 52.84 80 GLN A O 1
ATOM 660 N N . SER A 1 81 ? 26.569 -9.920 -40.171 1.00 52.25 81 SER A N 1
ATOM 661 C CA . SER A 1 81 ? 26.696 -11.270 -40.749 1.00 52.25 81 SER A CA 1
ATOM 662 C C . SER A 1 81 ? 26.414 -11.350 -42.260 1.00 52.25 81 SER A C 1
ATOM 664 O O . SER A 1 81 ? 26.669 -12.382 -42.876 1.00 52.25 81 SER A O 1
ATOM 666 N N . SER A 1 82 ? 25.911 -10.268 -42.870 1.00 52.62 82 SER A N 1
ATOM 667 C CA . SER A 1 82 ? 25.531 -10.232 -44.292 1.00 52.62 82 SER A CA 1
ATOM 668 C C . SER A 1 82 ? 26.584 -9.624 -45.233 1.00 52.62 82 SER A C 1
ATOM 670 O O . SER A 1 82 ? 26.414 -9.699 -46.447 1.00 52.62 82 SER A O 1
ATOM 672 N N . THR A 1 83 ? 27.694 -9.088 -44.705 1.00 54.09 83 THR A N 1
ATOM 673 C CA . THR A 1 83 ? 28.723 -8.378 -45.503 1.00 54.09 83 THR A CA 1
ATOM 674 C C . THR A 1 83 ? 30.053 -9.140 -45.625 1.00 54.09 83 THR A C 1
ATOM 676 O O . THR A 1 83 ? 31.013 -8.614 -46.175 1.00 54.09 83 THR A O 1
ATOM 679 N N . SER A 1 84 ? 30.144 -10.390 -45.156 1.00 51.34 84 SER A N 1
ATOM 680 C CA . SER A 1 84 ? 31.332 -11.240 -45.346 1.00 51.34 84 SER A CA 1
ATOM 681 C C . SER A 1 84 ? 31.002 -12.539 -46.087 1.00 51.34 84 SER A C 1
ATOM 683 O O . SER A 1 84 ? 30.999 -13.640 -45.539 1.00 51.34 84 SER A O 1
ATOM 685 N N . ARG A 1 85 ? 30.772 -12.427 -47.395 1.00 41.59 85 ARG A N 1
ATOM 686 C CA . ARG A 1 85 ? 31.104 -13.515 -48.322 1.00 41.59 85 ARG A CA 1
ATOM 687 C C . ARG A 1 85 ? 31.957 -12.954 -49.468 1.00 41.59 85 ARG A C 1
ATOM 689 O O . ARG A 1 85 ? 31.718 -11.809 -49.840 1.00 41.59 85 ARG A O 1
ATOM 696 N N . PRO A 1 86 ? 32.978 -13.717 -49.901 1.00 52.25 86 PRO A N 1
ATOM 697 C CA . PRO A 1 86 ? 34.134 -13.236 -50.662 1.00 52.25 86 PRO A CA 1
ATOM 698 C C . PRO A 1 86 ? 33.804 -12.797 -52.088 1.00 52.25 86 PRO A C 1
ATOM 700 O O . PRO A 1 86 ? 32.810 -13.314 -52.648 1.00 52.25 86 PRO A O 1
#

Radius of gyration: 22.08 Å; chains: 1; bounding box: 48×25×66 Å

Secondary structure (DSSP, 8-state):
---HHHHH-GGGG-TT-PPPHHHHHHHHHHHHHHTT--HHHHHHHHHHHHHHHHHHHHHHHHHHHHHHHHHHHHHHHHHHTTS---